Protein AF-A0A0S7EU33-F1 (afdb_monomer)

Sequence (162 aa):
MVLSRGMIITKGSLVHGTLTTGSVSITADMVPFFRLIGYYHGNNGDIIADSVWVDVRDECEIKVTVQHNTQPVVGKPLDLEIDLHGQDATVALLAVDKAFYGLKADNKLTAKQVFSTMASYDLGCTYSGGSDPAKVLVDAGLSLLLKPNQPGGKILGVHHKM

Foldseek 3Di:
DKAFLLFDPDDDDFDDDPDTDDDDDDDPRQPQKIKDKDWDFDPVRDIDIKIAIGGDDLDDNWDWDWDFDDDDDPPDDTDIDIDRPPDDDDDDDDDDDPVVVVVVDPPDDDSVVVRVVSRVSFQAQDRMDAPGRQRNQVNRQWHWAQDPPDRDTDGPGGDDDD

Secondary structure (DSSP, 8-state):
-EEETTEEEE-------SS--------GGG-SEEEEEEEEE-TTS-EEEEEEEEE-----SS--EEE-SS---TTS--PPEEE-TT-----------THHHHTT-TT---HHHHHHHHHTT-----SB--SSHHHHHHHTTEEEEPPTT-SS-EEEEE----

pLDDT: mean 88.13, std 12.3, range [34.31, 97.75]

S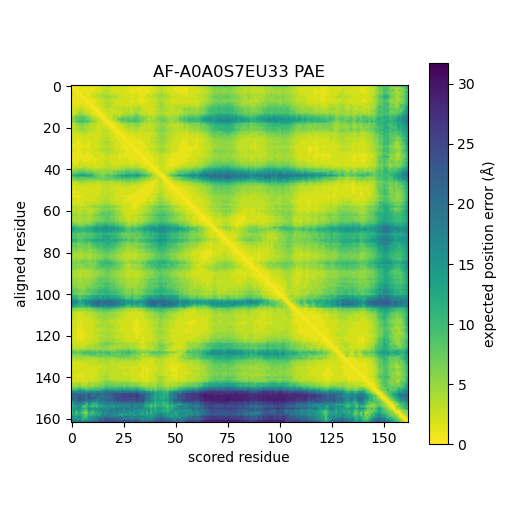tructure (mmCIF, N/CA/C/O backbone):
data_AF-A0A0S7EU33-F1
#
_entry.id   AF-A0A0S7EU33-F1
#
loop_
_atom_site.group_PDB
_atom_site.id
_atom_site.type_symbol
_atom_site.label_atom_id
_atom_site.label_alt_id
_atom_site.label_comp_id
_atom_site.label_asym_id
_atom_site.label_entity_id
_atom_site.label_seq_id
_atom_site.pdbx_PDB_ins_code
_atom_site.Cartn_x
_atom_site.Cartn_y
_atom_site.Cartn_z
_atom_site.occupancy
_atom_site.B_iso_or_equiv
_atom_site.auth_seq_id
_atom_site.auth_comp_id
_atom_site.auth_asym_id
_atom_site.auth_atom_id
_atom_site.pdbx_PDB_model_num
ATOM 1 N N . MET A 1 1 ? 5.403 -2.535 -16.205 1.00 93.56 1 MET A N 1
ATOM 2 C CA . MET A 1 1 ? 5.110 -3.527 -15.144 1.00 93.56 1 MET A CA 1
ATOM 3 C C . MET A 1 1 ? 4.820 -2.775 -13.861 1.00 93.56 1 MET A C 1
ATOM 5 O O . MET A 1 1 ? 5.469 -1.765 -13.636 1.00 93.56 1 MET A O 1
ATOM 9 N N . VAL A 1 2 ? 3.870 -3.243 -13.055 1.00 96.62 2 VAL A N 1
ATOM 10 C CA . VAL A 1 2 ? 3.543 -2.663 -11.748 1.00 96.62 2 VAL A CA 1
ATOM 11 C C . VAL A 1 2 ? 3.912 -3.659 -10.654 1.00 96.62 2 VAL A C 1
ATOM 13 O O . VAL A 1 2 ? 3.486 -4.816 -10.704 1.00 96.62 2 VAL A O 1
ATOM 16 N N . LEU A 1 3 ? 4.706 -3.201 -9.693 1.00 96.44 3 LEU A N 1
ATOM 17 C CA . LEU A 1 3 ? 5.133 -3.946 -8.515 1.00 96.44 3 LEU A CA 1
ATOM 18 C C . LEU A 1 3 ? 4.577 -3.254 -7.264 1.00 96.44 3 LEU A C 1
ATOM 20 O O . LEU A 1 3 ? 4.735 -2.047 -7.121 1.00 96.44 3 LEU A O 1
ATOM 24 N N . SER A 1 4 ? 3.947 -3.994 -6.358 1.00 96.88 4 SER A N 1
ATOM 25 C CA . SER A 1 4 ? 3.514 -3.474 -5.055 1.00 96.88 4 SER A CA 1
ATOM 26 C C . SER A 1 4 ? 3.669 -4.553 -3.991 1.00 96.88 4 SER A C 1
ATOM 28 O O . SER A 1 4 ? 3.451 -5.731 -4.278 1.00 96.88 4 SER A O 1
ATOM 30 N N . ARG A 1 5 ? 4.083 -4.162 -2.777 1.00 95.38 5 ARG A N 1
ATOM 31 C CA . ARG A 1 5 ? 4.278 -5.065 -1.624 1.00 95.38 5 ARG A CA 1
ATOM 32 C C . ARG A 1 5 ? 5.138 -6.295 -1.971 1.00 95.38 5 ARG A C 1
ATOM 34 O O . ARG A 1 5 ? 4.798 -7.419 -1.619 1.00 95.38 5 ARG A O 1
ATOM 41 N N . GLY A 1 6 ? 6.202 -6.087 -2.752 1.00 93.88 6 GLY A N 1
ATOM 42 C CA . GLY A 1 6 ? 7.097 -7.167 -3.183 1.00 93.88 6 GLY A CA 1
ATOM 43 C C . GLY A 1 6 ? 6.471 -8.161 -4.172 1.00 93.88 6 GLY A C 1
ATOM 44 O O . GLY A 1 6 ? 6.976 -9.269 -4.324 1.00 93.88 6 GLY A O 1
ATOM 45 N N . MET A 1 7 ? 5.381 -7.804 -4.859 1.00 94.88 7 MET A N 1
ATOM 46 C CA . MET A 1 7 ? 4.702 -8.671 -5.828 1.00 94.88 7 MET A CA 1
ATOM 47 C C . MET A 1 7 ? 4.434 -7.956 -7.148 1.00 94.88 7 MET A C 1
ATOM 49 O O . MET A 1 7 ? 4.055 -6.785 -7.181 1.00 94.88 7 MET A O 1
ATOM 53 N N . ILE A 1 8 ? 4.609 -8.673 -8.262 1.00 94.94 8 ILE A N 1
ATOM 54 C CA . ILE A 1 8 ? 4.238 -8.172 -9.590 1.00 94.94 8 ILE A CA 1
ATOM 55 C C . ILE A 1 8 ? 2.723 -8.312 -9.727 1.00 94.94 8 ILE A C 1
ATOM 57 O O . ILE A 1 8 ? 2.230 -9.415 -9.957 1.00 94.94 8 ILE A O 1
ATOM 61 N N . ILE A 1 9 ? 2.000 -7.201 -9.604 1.00 95.69 9 ILE A N 1
ATOM 62 C CA . ILE A 1 9 ? 0.531 -7.198 -9.661 1.00 95.69 9 ILE A CA 1
ATOM 63 C C . ILE A 1 9 ? 0.008 -7.058 -11.096 1.00 95.69 9 ILE A C 1
ATOM 65 O O . ILE A 1 9 ? -1.003 -7.660 -11.444 1.00 95.69 9 ILE A O 1
ATOM 69 N N . THR A 1 10 ? 0.735 -6.342 -11.967 1.00 94.44 10 THR A N 1
ATOM 70 C CA . THR A 1 10 ? 0.315 -6.122 -13.363 1.00 94.44 10 THR A CA 1
ATOM 71 C C . THR A 1 10 ? 1.499 -6.135 -14.325 1.00 94.44 10 THR A C 1
ATOM 73 O O . THR A 1 10 ? 2.531 -5.491 -14.106 1.00 94.44 10 THR A O 1
ATOM 76 N N . LYS A 1 11 ? 1.331 -6.810 -15.466 1.00 92.56 11 LYS A N 1
ATOM 77 C CA . LYS A 1 11 ? 2.264 -6.788 -16.602 1.00 92.56 11 LYS A CA 1
ATOM 78 C C . LYS A 1 11 ? 1.547 -6.327 -17.868 1.00 92.56 11 LYS A C 1
ATOM 80 O O . LYS A 1 11 ? 0.370 -6.606 -18.051 1.00 92.56 11 LYS A O 1
ATOM 85 N N . GLY A 1 12 ? 2.274 -5.655 -18.748 1.00 91.00 12 GLY A N 1
ATOM 86 C CA . GLY A 1 12 ? 1.754 -5.158 -20.015 1.00 91.00 12 GLY A CA 1
ATOM 87 C C . GLY A 1 12 ? 2.887 -4.663 -20.902 1.00 91.00 12 GLY A C 1
ATOM 88 O O . GLY A 1 12 ? 4.019 -4.508 -20.437 1.00 91.00 12 GLY A O 1
ATOM 89 N N . SER A 1 13 ? 2.570 -4.428 -22.169 1.00 91.00 13 SER A N 1
ATOM 90 C CA . SER A 1 13 ? 3.487 -3.910 -23.181 1.00 91.00 13 SER A CA 1
ATOM 91 C C . SER A 1 13 ? 2.763 -2.875 -24.026 1.00 91.00 13 SER A C 1
ATOM 93 O O . SER A 1 13 ? 1.578 -3.032 -24.311 1.00 91.00 13 SER A O 1
ATOM 95 N N . LEU A 1 14 ? 3.488 -1.852 -24.456 1.00 90.88 14 LEU A N 1
ATOM 96 C CA . LEU A 1 14 ? 2.999 -0.858 -25.401 1.00 90.88 14 LEU A CA 1
ATOM 97 C C . LEU A 1 14 ? 3.828 -0.948 -26.682 1.00 90.88 14 LEU A C 1
ATOM 99 O O . LEU A 1 14 ? 4.972 -1.407 -26.657 1.00 90.88 14 LEU A O 1
ATOM 103 N N . VAL A 1 15 ? 3.236 -0.537 -27.802 1.00 89.81 15 VAL A N 1
ATOM 104 C CA . VAL A 1 15 ? 3.947 -0.472 -29.082 1.00 89.81 15 VAL A CA 1
ATOM 105 C C . VAL A 1 15 ? 5.019 0.607 -28.983 1.00 89.81 15 VAL A C 1
ATOM 107 O O . VAL A 1 15 ? 4.738 1.717 -28.545 1.00 89.81 15 VAL A O 1
ATOM 110 N N . HIS A 1 16 ? 6.242 0.270 -29.383 1.00 86.94 16 HIS A N 1
ATOM 111 C CA . HIS A 1 16 ? 7.357 1.206 -29.379 1.00 86.94 16 HIS A CA 1
ATOM 112 C C . HIS A 1 16 ? 7.163 2.301 -30.440 1.00 86.94 16 HIS A C 1
ATOM 114 O O . HIS A 1 16 ? 6.813 2.016 -31.585 1.00 86.94 16 HIS A O 1
ATOM 120 N N . GLY A 1 17 ? 7.439 3.546 -30.064 1.00 86.00 17 GLY A N 1
ATOM 121 C CA . GLY A 1 17 ? 7.428 4.714 -30.939 1.00 86.00 17 GLY A CA 1
ATOM 122 C C . GLY A 1 17 ? 8.239 5.856 -30.327 1.00 86.00 17 GLY A C 1
ATOM 123 O O . GLY A 1 17 ? 8.760 5.724 -29.221 1.00 86.00 17 GLY A O 1
ATOM 124 N N . THR A 1 18 ? 8.329 6.989 -31.027 1.00 88.31 18 THR A N 1
ATOM 125 C CA . THR A 1 18 ? 9.050 8.189 -30.548 1.00 88.31 18 THR A CA 1
ATOM 126 C C . THR A 1 18 ? 8.485 8.734 -29.237 1.00 88.31 18 THR A C 1
ATOM 128 O O . THR A 1 18 ? 9.235 9.185 -28.377 1.00 88.31 18 THR A O 1
ATOM 131 N N . LEU A 1 19 ? 7.166 8.653 -29.069 1.00 90.31 19 LEU A N 1
ATOM 132 C CA . LEU A 1 19 ? 6.462 8.875 -27.816 1.00 90.31 19 LEU A CA 1
ATOM 133 C C . LEU A 1 19 ? 5.381 7.807 -27.695 1.00 90.31 19 LEU A C 1
ATOM 135 O O . LEU A 1 19 ? 4.608 7.585 -28.623 1.00 90.31 19 LEU A O 1
ATOM 139 N N . THR A 1 20 ? 5.331 7.149 -26.545 1.00 90.06 20 THR A N 1
ATOM 140 C CA . THR A 1 20 ? 4.313 6.147 -26.235 1.00 90.06 20 THR A CA 1
ATOM 141 C C . THR A 1 20 ? 3.631 6.549 -24.940 1.00 90.06 20 THR A C 1
ATOM 143 O O . THR A 1 20 ? 4.300 6.778 -23.936 1.00 90.06 20 THR A O 1
ATOM 146 N N . THR A 1 21 ? 2.306 6.648 -24.962 1.00 91.31 21 THR A N 1
ATOM 147 C CA . THR A 1 21 ? 1.499 6.981 -23.787 1.00 91.31 21 THR A CA 1
ATOM 148 C C . THR A 1 21 ? 0.734 5.754 -23.308 1.00 91.31 21 THR A C 1
ATOM 150 O O . THR A 1 21 ? 0.323 4.900 -24.092 1.00 91.31 21 THR A O 1
ATOM 153 N N . GLY A 1 22 ? 0.557 5.656 -21.996 1.00 89.50 22 GLY A N 1
ATOM 154 C CA . GLY A 1 22 ? -0.213 4.601 -21.353 1.00 89.50 22 GLY A CA 1
ATOM 155 C C . GLY A 1 22 ? -0.894 5.141 -20.105 1.00 89.50 22 GLY A C 1
ATOM 156 O O . GLY A 1 22 ? -0.460 6.145 -19.541 1.00 89.50 22 GLY A O 1
ATOM 157 N N . SER A 1 23 ? -1.961 4.476 -19.680 1.00 92.25 23 SER A N 1
ATOM 158 C CA . SER A 1 23 ? -2.657 4.772 -18.433 1.00 92.25 23 SER A CA 1
ATOM 159 C C . SER A 1 23 ? -2.496 3.613 -17.454 1.00 92.25 23 SER A C 1
ATOM 161 O O . SER A 1 23 ? -2.481 2.443 -17.837 1.00 92.25 23 SER A O 1
ATOM 163 N N . VAL A 1 24 ? -2.365 3.952 -16.174 1.00 93.12 24 VAL A N 1
ATOM 164 C CA . VAL A 1 24 ? -2.392 2.995 -15.067 1.00 93.12 24 VAL A CA 1
ATOM 165 C C . VAL A 1 24 ? -3.535 3.412 -14.156 1.00 93.12 24 VAL A C 1
ATOM 167 O O . VAL A 1 24 ? -3.508 4.497 -13.581 1.00 93.12 24 VAL A O 1
ATOM 170 N N . SER A 1 25 ? -4.560 2.570 -14.059 1.00 95.50 25 SER A N 1
ATOM 171 C CA . SER A 1 25 ? -5.655 2.770 -13.112 1.00 95.50 25 SER A CA 1
ATOM 172 C C . SER A 1 25 ? -5.191 2.366 -11.718 1.00 95.50 25 SER A C 1
ATOM 174 O O . SER A 1 25 ? -4.761 1.231 -11.519 1.00 95.50 25 SER A O 1
ATOM 176 N N . ILE A 1 26 ? -5.272 3.296 -10.767 1.00 95.75 26 ILE A N 1
ATOM 177 C CA . ILE A 1 26 ? -4.905 3.049 -9.371 1.00 95.75 26 ILE A CA 1
ATOM 178 C C . ILE A 1 26 ? -5.960 2.155 -8.715 1.00 95.75 26 ILE A C 1
ATOM 180 O O . ILE A 1 26 ? -7.156 2.417 -8.840 1.00 95.75 26 ILE A O 1
ATOM 184 N N . THR A 1 27 ? -5.511 1.111 -8.019 1.00 96.06 27 THR A N 1
ATOM 185 C CA . THR A 1 27 ? -6.359 0.154 -7.290 1.00 96.06 27 THR A CA 1
ATOM 186 C C . THR A 1 27 ? -5.903 0.024 -5.835 1.00 96.06 27 THR A C 1
ATOM 188 O O . THR A 1 27 ? -4.797 0.441 -5.490 1.00 96.06 27 THR A O 1
ATOM 191 N N . ALA A 1 28 ? -6.730 -0.582 -4.976 1.00 95.88 28 ALA A N 1
ATOM 192 C CA . ALA A 1 28 ? -6.387 -0.815 -3.568 1.00 95.88 28 ALA A CA 1
ATOM 193 C C . ALA A 1 28 ? -5.123 -1.681 -3.387 1.00 95.88 28 ALA A C 1
ATOM 195 O O . ALA A 1 28 ? -4.374 -1.503 -2.429 1.00 95.88 28 ALA A O 1
ATOM 196 N N . ASP A 1 29 ? -4.817 -2.552 -4.353 1.00 96.25 29 ASP A N 1
ATOM 197 C CA . ASP A 1 29 ? -3.597 -3.367 -4.348 1.00 96.25 29 ASP A CA 1
ATOM 198 C C . ASP A 1 29 ? -2.297 -2.574 -4.482 1.00 96.25 29 ASP A C 1
ATOM 200 O O . ASP A 1 29 ? -1.218 -3.135 -4.281 1.00 96.25 29 ASP A O 1
ATOM 204 N N . MET A 1 30 ? -2.397 -1.292 -4.835 1.00 97.75 30 MET A N 1
ATOM 205 C CA . MET A 1 30 ? -1.271 -0.373 -4.966 1.00 97.75 30 MET A CA 1
ATOM 206 C C . MET A 1 30 ? -1.001 0.434 -3.689 1.00 97.75 30 MET A C 1
ATOM 208 O O . MET A 1 30 ? -0.069 1.231 -3.679 1.00 97.75 30 MET A O 1
ATOM 212 N N . VAL A 1 31 ? -1.793 0.249 -2.629 1.00 97.50 31 VAL A N 1
ATOM 213 C CA . VAL A 1 31 ? -1.603 0.899 -1.322 1.00 97.50 31 VAL A CA 1
ATOM 214 C C . VAL A 1 31 ? -0.541 0.134 -0.509 1.00 97.50 31 VAL A C 1
ATOM 216 O O . VAL A 1 31 ? -0.577 -1.103 -0.475 1.00 97.50 31 VAL A O 1
ATOM 219 N N . PRO A 1 32 ? 0.392 0.812 0.190 1.00 97.06 32 PRO A N 1
ATOM 220 C CA . PRO A 1 32 ? 0.520 2.272 0.325 1.00 97.06 32 PRO A CA 1
ATOM 221 C C . PRO A 1 32 ? 1.276 2.936 -0.833 1.00 97.06 32 PRO A C 1
ATOM 223 O O . PRO A 1 32 ? 1.196 4.138 -1.026 1.00 97.06 32 PRO A O 1
ATOM 226 N N . PHE A 1 33 ? 1.997 2.162 -1.639 1.00 97.44 33 PHE A N 1
ATOM 227 C CA . PHE A 1 33 ? 2.662 2.651 -2.841 1.00 97.44 33 PHE A CA 1
ATOM 228 C C . PHE A 1 33 ? 2.914 1.508 -3.827 1.00 97.44 33 PHE A C 1
ATOM 230 O O . PHE A 1 33 ? 2.831 0.313 -3.501 1.00 97.44 33 PHE A O 1
ATOM 237 N N . PHE A 1 34 ? 3.304 1.875 -5.043 1.00 97.75 34 PHE A N 1
ATOM 238 C CA . PHE A 1 34 ? 3.741 0.924 -6.058 1.00 97.75 34 PHE A CA 1
ATOM 239 C C . PHE A 1 34 ? 4.933 1.454 -6.853 1.00 97.75 34 PHE A C 1
ATOM 241 O O . PHE A 1 34 ? 5.232 2.646 -6.877 1.00 97.75 34 PHE A O 1
ATOM 248 N N . ARG A 1 35 ? 5.612 0.543 -7.544 1.00 97.44 35 ARG A N 1
ATOM 249 C CA . ARG A 1 35 ? 6.682 0.836 -8.494 1.00 97.44 35 ARG A CA 1
ATOM 250 C C . ARG A 1 35 ? 6.188 0.550 -9.900 1.00 97.44 35 ARG A C 1
ATOM 252 O O . ARG A 1 35 ? 5.765 -0.570 -10.201 1.00 97.44 35 ARG A O 1
ATOM 259 N N . LEU A 1 36 ? 6.261 1.548 -10.769 1.00 96.44 36 LEU A N 1
ATOM 260 C CA . LEU A 1 36 ? 6.066 1.380 -12.202 1.00 96.44 36 LEU A CA 1
ATOM 261 C C . LEU A 1 36 ? 7.434 1.215 -12.855 1.00 96.44 36 LEU A C 1
ATOM 263 O O . LEU A 1 36 ? 8.291 2.085 -12.759 1.00 96.44 36 LEU A O 1
ATOM 267 N N . ILE A 1 37 ? 7.624 0.086 -13.524 1.00 94.94 37 ILE A N 1
ATOM 268 C CA . ILE A 1 37 ? 8.889 -0.286 -14.151 1.00 94.94 37 ILE A CA 1
ATOM 269 C C . ILE A 1 37 ? 8.653 -0.404 -15.651 1.00 94.94 37 ILE A C 1
ATOM 271 O O . ILE A 1 37 ? 7.821 -1.208 -16.103 1.00 94.94 37 ILE A O 1
ATOM 275 N N . GLY A 1 38 ? 9.369 0.412 -16.415 1.00 93.12 38 GLY A N 1
ATOM 276 C CA . GLY A 1 38 ? 9.407 0.375 -17.870 1.00 93.12 38 GLY A CA 1
ATOM 277 C C . GLY A 1 38 ? 10.717 -0.245 -18.332 1.00 93.12 38 GLY A C 1
ATOM 278 O O . GLY A 1 38 ? 11.772 0.049 -17.780 1.00 93.12 38 GLY A O 1
ATOM 279 N N . TYR A 1 39 ? 10.664 -1.112 -19.337 1.00 90.88 39 TYR A N 1
ATOM 280 C CA . TYR A 1 39 ? 11.872 -1.625 -19.970 1.00 90.88 39 TYR A CA 1
ATOM 281 C C . TYR A 1 39 ? 11.641 -1.889 -21.455 1.00 90.88 39 TYR A C 1
ATOM 283 O O . TYR A 1 39 ? 10.525 -2.192 -21.886 1.00 90.88 39 TYR A O 1
ATOM 291 N N . TYR A 1 40 ? 12.713 -1.772 -22.226 1.00 88.19 40 TYR A N 1
ATOM 292 C CA . TYR A 1 40 ? 12.765 -2.029 -23.655 1.00 88.19 40 TYR A CA 1
ATOM 293 C C . TYR A 1 40 ? 13.936 -2.961 -23.959 1.00 88.19 40 TYR A C 1
ATOM 295 O O . TYR A 1 40 ? 15.000 -2.852 -23.351 1.00 88.19 40 TYR A O 1
ATOM 303 N N . HIS A 1 41 ? 13.724 -3.874 -24.902 1.00 82.94 41 HIS A N 1
ATOM 304 C CA . HIS A 1 41 ? 14.747 -4.783 -25.396 1.00 82.94 41 HIS A CA 1
ATOM 305 C C . HIS A 1 41 ? 15.013 -4.467 -26.868 1.00 82.94 41 HIS A C 1
ATOM 307 O O . HIS A 1 41 ? 14.148 -4.683 -27.719 1.00 82.94 41 HIS A O 1
ATOM 313 N N . GLY A 1 42 ? 16.204 -3.951 -27.160 1.00 78.69 42 GLY A N 1
ATOM 314 C CA . GLY A 1 42 ? 16.649 -3.652 -28.513 1.00 78.69 42 GLY A CA 1
ATOM 315 C C . GLY A 1 42 ? 17.013 -4.909 -29.300 1.00 78.69 42 GLY A C 1
ATOM 316 O O . GLY A 1 42 ? 17.321 -5.963 -28.744 1.00 78.69 42 GLY A O 1
ATOM 317 N N . ASN A 1 43 ? 17.029 -4.790 -30.627 1.00 77.69 43 ASN A N 1
ATOM 318 C CA . ASN A 1 43 ? 17.369 -5.903 -31.522 1.00 77.69 43 ASN A CA 1
ATOM 319 C C . ASN A 1 43 ? 18.817 -6.397 -31.350 1.00 77.69 43 ASN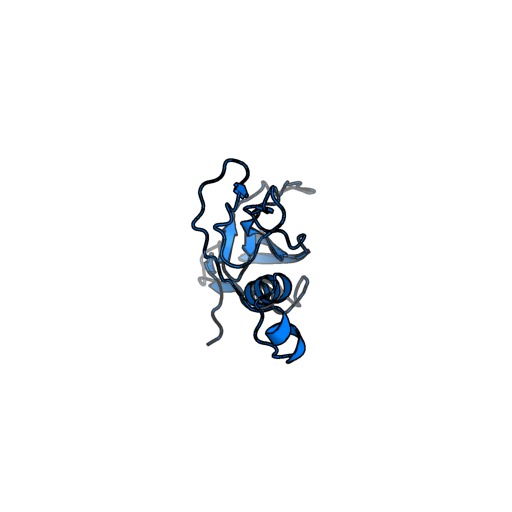 A C 1
ATOM 321 O O . ASN A 1 43 ? 19.114 -7.543 -31.672 1.00 77.69 43 ASN A O 1
ATOM 325 N N . ASN A 1 44 ? 19.693 -5.554 -30.802 1.00 76.75 44 ASN A N 1
ATOM 326 C CA . ASN A 1 44 ? 21.109 -5.851 -30.590 1.00 76.75 44 ASN A CA 1
ATOM 327 C C . ASN A 1 44 ? 21.383 -6.542 -29.240 1.00 76.75 44 ASN A C 1
ATOM 329 O O . ASN A 1 44 ? 22.536 -6.788 -28.905 1.00 76.75 44 ASN A O 1
ATOM 333 N N . GLY A 1 45 ? 20.338 -6.846 -28.458 1.00 73.62 45 GLY A N 1
ATOM 334 C CA . GLY A 1 45 ? 20.464 -7.395 -27.103 1.00 73.62 45 GLY A CA 1
ATOM 335 C C . GLY A 1 45 ? 20.587 -6.335 -26.004 1.00 73.62 45 GLY A C 1
ATOM 336 O O . GLY A 1 45 ? 20.634 -6.689 -24.827 1.00 73.62 45 GLY A O 1
ATOM 337 N N . ASP A 1 46 ? 20.592 -5.051 -26.370 1.00 80.50 46 ASP A N 1
ATOM 338 C CA . ASP A 1 46 ? 20.589 -3.944 -25.418 1.00 80.50 46 ASP A CA 1
ATOM 339 C C . ASP A 1 46 ? 19.280 -3.913 -24.630 1.00 80.50 46 ASP A C 1
ATOM 341 O O . ASP A 1 46 ? 18.185 -4.055 -25.183 1.00 80.50 46 ASP A O 1
ATOM 345 N N . ILE A 1 47 ? 19.388 -3.677 -23.328 1.00 84.94 47 ILE A N 1
ATOM 346 C CA . ILE A 1 47 ? 18.243 -3.469 -22.448 1.00 84.94 47 ILE A CA 1
ATOM 347 C C . ILE A 1 47 ? 18.299 -2.030 -21.972 1.00 84.94 47 ILE A C 1
ATOM 349 O O . ILE A 1 47 ? 19.351 -1.551 -21.570 1.00 84.94 47 ILE A O 1
ATOM 353 N N . ILE A 1 48 ? 17.164 -1.346 -21.998 1.00 89.75 48 ILE A N 1
ATOM 354 C CA . ILE A 1 48 ? 16.989 -0.050 -21.345 1.00 89.75 48 ILE A CA 1
ATOM 355 C C . ILE A 1 48 ? 15.873 -0.237 -20.334 1.00 89.75 48 ILE A C 1
ATOM 357 O O . ILE A 1 48 ? 14.859 -0.860 -20.646 1.00 89.75 48 ILE A O 1
ATOM 361 N N . ALA A 1 49 ? 16.058 0.272 -19.125 1.00 92.69 49 ALA A N 1
ATOM 362 C CA . ALA A 1 49 ? 15.052 0.212 -18.085 1.00 92.69 49 ALA A CA 1
ATOM 363 C C . ALA A 1 49 ? 15.024 1.528 -17.320 1.00 92.69 49 ALA A C 1
ATOM 365 O O . ALA A 1 49 ? 16.053 2.181 -17.168 1.00 92.69 49 ALA A O 1
ATOM 366 N N . ASP A 1 50 ? 13.845 1.876 -16.826 1.00 95.12 50 ASP A N 1
ATOM 367 C CA . ASP A 1 50 ? 13.667 2.918 -15.829 1.00 95.12 50 ASP A CA 1
ATOM 368 C C . ASP A 1 50 ? 12.542 2.514 -14.869 1.00 95.12 50 ASP A C 1
ATOM 370 O O . ASP A 1 50 ? 11.696 1.662 -15.179 1.00 95.12 50 ASP A O 1
ATOM 374 N N . SER A 1 51 ? 12.543 3.100 -13.681 1.00 95.75 51 SER A N 1
ATOM 375 C CA . SER A 1 51 ? 11.516 2.862 -12.678 1.00 95.75 51 SER A CA 1
ATOM 376 C C . SER A 1 51 ? 11.105 4.154 -11.998 1.00 95.75 51 SER A C 1
ATOM 378 O O . SER A 1 51 ? 11.911 5.069 -11.840 1.00 95.75 51 SER A O 1
ATOM 380 N N . VAL A 1 52 ? 9.850 4.213 -11.570 1.00 96.50 52 VAL A N 1
ATOM 381 C CA . VAL A 1 52 ? 9.336 5.279 -10.712 1.00 96.50 52 VAL A CA 1
ATOM 382 C C . VAL A 1 52 ? 8.551 4.669 -9.562 1.00 96.50 52 VAL A C 1
ATOM 384 O O . VAL A 1 52 ? 7.779 3.725 -9.743 1.00 96.50 52 VAL A O 1
ATOM 387 N N . TRP A 1 53 ? 8.769 5.206 -8.372 1.00 97.44 53 TRP A N 1
ATOM 388 C CA . TRP A 1 53 ? 8.001 4.926 -7.171 1.00 97.44 53 TRP A CA 1
ATOM 389 C C . TRP A 1 53 ? 6.866 5.943 -7.053 1.00 97.44 53 TRP A C 1
ATOM 391 O O . TRP A 1 53 ? 7.079 7.141 -7.250 1.00 97.44 53 TRP A O 1
ATOM 401 N N . VAL A 1 54 ? 5.660 5.465 -6.766 1.00 97.50 54 VAL A N 1
ATOM 402 C CA . VAL A 1 54 ? 4.448 6.283 -6.726 1.00 97.50 54 VAL A CA 1
ATOM 403 C C . VAL A 1 54 ? 3.743 6.057 -5.399 1.00 97.50 54 VAL A C 1
ATOM 405 O O . VAL A 1 54 ? 3.259 4.956 -5.134 1.00 97.50 54 VAL A O 1
ATOM 408 N N . ASP A 1 55 ? 3.680 7.119 -4.597 1.00 97.31 55 ASP A N 1
ATOM 409 C CA . ASP A 1 55 ? 2.920 7.158 -3.350 1.00 97.31 55 ASP A CA 1
ATOM 410 C C . ASP A 1 55 ? 1.419 7.103 -3.640 1.00 97.31 55 ASP A C 1
ATOM 412 O O . ASP A 1 55 ? 0.912 7.815 -4.518 1.00 97.31 55 ASP A O 1
ATOM 416 N N . VAL A 1 56 ? 0.701 6.263 -2.905 1.00 97.75 56 VAL A N 1
ATOM 417 C CA . VAL A 1 56 ? -0.752 6.138 -2.990 1.00 97.75 56 VAL A CA 1
ATOM 418 C C . VAL A 1 56 ? -1.323 6.489 -1.628 1.00 97.75 56 VAL A C 1
ATOM 420 O O . VAL A 1 56 ? -0.736 6.225 -0.588 1.00 97.75 56 VAL A O 1
ATOM 423 N N . ARG A 1 57 ? -2.497 7.115 -1.611 1.00 97.12 57 ARG A N 1
ATOM 424 C CA . ARG A 1 57 ? -3.146 7.442 -0.346 1.00 97.12 57 ARG A CA 1
ATOM 425 C C . ARG A 1 57 ? -3.401 6.168 0.467 1.00 97.12 57 ARG A C 1
ATOM 427 O O . ARG A 1 57 ? -4.077 5.261 -0.010 1.00 97.12 57 ARG A O 1
ATOM 434 N N . ASP A 1 58 ? -2.939 6.186 1.712 1.00 96.44 58 ASP A N 1
ATOM 435 C CA . ASP A 1 58 ? -3.245 5.201 2.750 1.00 96.44 58 ASP A CA 1
ATOM 436 C C . ASP A 1 58 ? -4.753 5.157 3.044 1.00 96.44 58 ASP A C 1
ATOM 438 O O . ASP A 1 58 ? -5.280 5.919 3.861 1.00 96.44 58 ASP A O 1
ATOM 442 N N . GLU A 1 59 ? -5.467 4.266 2.362 1.00 93.81 59 GLU A N 1
ATOM 443 C CA . GLU A 1 59 ? -6.901 4.057 2.545 1.00 93.81 59 GLU A CA 1
ATOM 444 C C . GLU A 1 59 ? -7.220 2.557 2.491 1.00 93.81 59 GLU A C 1
ATOM 446 O O . GLU A 1 59 ? -6.647 1.808 1.698 1.00 93.81 59 GLU A O 1
ATOM 451 N N . CYS A 1 60 ? -8.112 2.099 3.372 1.00 92.44 60 CYS A N 1
ATOM 452 C CA . CYS A 1 60 ? -8.574 0.714 3.353 1.00 92.44 60 CYS A CA 1
ATOM 453 C C . CYS A 1 60 ? -9.452 0.474 2.121 1.00 92.44 60 CYS A C 1
ATOM 455 O O . CYS A 1 60 ? -10.295 1.308 1.791 1.00 92.44 60 CYS A O 1
ATOM 457 N N . GLU A 1 61 ? -9.309 -0.699 1.504 1.00 93.19 61 GLU A N 1
ATOM 458 C CA . GLU A 1 61 ? -10.182 -1.147 0.411 1.00 93.19 61 GLU A CA 1
ATOM 459 C C . GLU A 1 61 ? -11.654 -1.183 0.844 1.00 93.19 61 GLU A C 1
ATOM 461 O O . GLU A 1 61 ? -12.540 -0.671 0.160 1.00 93.19 61 GLU A O 1
ATOM 466 N N . ILE A 1 62 ? -11.893 -1.733 2.035 1.00 92.81 62 ILE A N 1
ATOM 467 C CA . ILE A 1 62 ? -13.215 -1.836 2.641 1.00 92.81 62 ILE A CA 1
ATOM 468 C C . ILE A 1 62 ? -13.318 -0.815 3.769 1.00 92.81 62 ILE A C 1
ATOM 470 O O . ILE A 1 62 ? -12.501 -0.798 4.696 1.00 92.81 62 ILE A O 1
ATOM 474 N N . LYS A 1 63 ? -14.348 0.031 3.707 1.00 91.69 63 LYS A N 1
ATOM 475 C CA . LYS A 1 63 ? -14.692 0.946 4.799 1.00 91.69 63 LYS A CA 1
ATOM 476 C C . LYS A 1 63 ? -15.577 0.207 5.791 1.00 91.69 63 LYS A C 1
ATOM 478 O O . LYS A 1 63 ? -16.559 -0.412 5.403 1.00 91.69 63 LYS A O 1
ATOM 483 N N . VAL A 1 64 ? -15.226 0.300 7.069 1.00 93.75 64 VAL A N 1
ATOM 484 C CA . VAL A 1 64 ? -16.001 -0.285 8.164 1.00 93.75 64 VAL A CA 1
ATOM 485 C C . VAL A 1 64 ? -16.388 0.829 9.114 1.00 93.75 64 VAL A C 1
ATOM 487 O O . VAL A 1 64 ? -15.534 1.589 9.576 1.00 93.75 64 VAL A O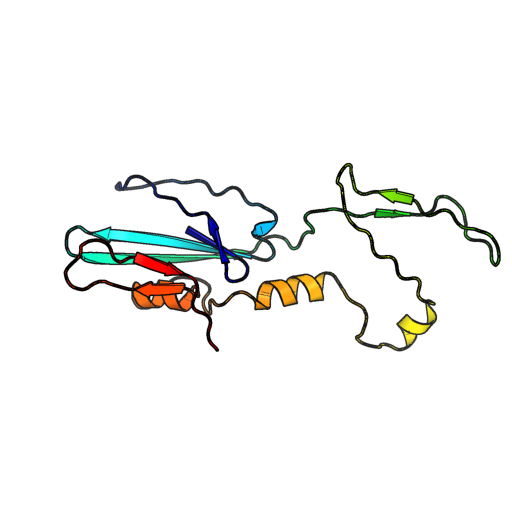 1
ATOM 490 N N . THR A 1 65 ? -17.678 0.930 9.403 1.00 94.62 65 THR A N 1
ATOM 491 C CA . THR A 1 65 ? -18.212 1.882 10.376 1.00 94.62 65 THR A CA 1
ATOM 492 C C . THR A 1 65 ? -18.867 1.111 11.510 1.00 94.62 65 THR A C 1
ATOM 494 O O . THR A 1 65 ? -19.640 0.195 11.263 1.00 94.62 65 THR A O 1
ATOM 497 N N . VAL A 1 66 ? -18.533 1.465 12.753 1.00 94.44 66 VAL A N 1
ATOM 498 C CA . VAL A 1 66 ? -19.123 0.868 13.957 1.00 94.44 66 VAL A CA 1
ATOM 499 C C . VAL A 1 66 ? -19.801 1.974 14.745 1.00 94.44 66 VAL A C 1
ATOM 501 O O . VAL A 1 66 ? -19.146 2.945 15.136 1.00 94.44 66 VAL A O 1
ATOM 504 N N . GLN A 1 67 ? -21.106 1.848 14.947 1.00 95.00 67 GLN A N 1
ATOM 505 C CA . GLN A 1 67 ? -21.932 2.859 15.597 1.00 95.00 67 GLN A CA 1
ATOM 506 C C . GLN A 1 67 ? -22.919 2.231 16.579 1.00 95.00 67 GLN A C 1
ATOM 508 O O . GLN A 1 67 ? -23.137 1.024 16.613 1.00 95.00 67 GLN A O 1
ATOM 513 N N . HIS A 1 68 ? -23.502 3.091 17.404 1.00 93.44 68 HIS A N 1
ATOM 514 C CA . HIS A 1 68 ? -24.627 2.783 18.273 1.00 93.44 68 HIS A CA 1
ATOM 515 C C . HIS A 1 68 ? -25.592 3.971 18.234 1.00 93.44 68 HIS A C 1
ATOM 517 O O . HIS A 1 68 ? -25.154 5.125 18.175 1.00 93.44 68 HIS A O 1
ATOM 523 N N . ASN A 1 69 ? -26.893 3.703 18.291 1.00 89.38 69 ASN A N 1
ATOM 524 C CA . ASN A 1 69 ? -27.919 4.742 18.138 1.00 89.38 69 ASN A CA 1
ATOM 525 C C . ASN A 1 69 ? -28.529 5.187 19.477 1.00 89.38 69 ASN A C 1
ATOM 527 O O . ASN A 1 69 ? -29.351 6.098 19.525 1.00 89.38 69 ASN A O 1
ATOM 531 N N . THR A 1 70 ? -28.118 4.563 20.582 1.00 91.12 70 THR A N 1
ATOM 532 C CA . THR A 1 70 ? -28.645 4.825 21.925 1.00 91.12 70 THR A CA 1
ATOM 533 C C . THR A 1 70 ? -27.528 5.112 22.912 1.00 91.12 70 THR A C 1
ATOM 535 O O . THR A 1 70 ? -26.458 4.507 22.840 1.00 91.12 70 THR A O 1
ATOM 538 N N . GLN A 1 71 ? -27.804 5.976 23.890 1.00 92.38 71 GLN A N 1
ATOM 539 C CA . GLN A 1 71 ? -26.880 6.232 24.989 1.00 92.38 71 GLN A CA 1
ATOM 540 C C . GLN A 1 71 ? -26.623 4.930 25.776 1.00 92.38 71 GLN A C 1
ATOM 542 O O . GLN A 1 71 ? -27.586 4.318 26.247 1.00 92.38 71 GLN A O 1
ATOM 547 N N . PRO A 1 72 ? -25.360 4.507 25.962 1.00 92.75 72 PRO A N 1
ATOM 548 C CA . PRO A 1 72 ? -25.054 3.298 26.720 1.00 92.75 72 PRO A CA 1
ATOM 549 C C . PRO A 1 72 ? -25.516 3.401 28.178 1.00 92.75 72 PRO A C 1
ATOM 551 O O . PRO A 1 72 ? -25.232 4.391 28.856 1.00 92.75 72 PRO A O 1
ATOM 554 N N . VAL A 1 73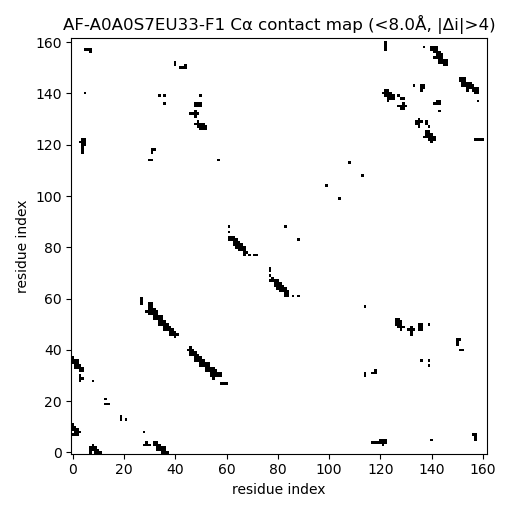 ? -26.180 2.355 28.677 1.00 95.12 73 VAL A N 1
ATOM 555 C CA . VAL A 1 73 ? -26.595 2.232 30.083 1.00 95.12 73 VAL A CA 1
ATOM 556 C C . VAL A 1 73 ? -25.893 1.033 30.712 1.00 95.12 73 VAL A C 1
ATOM 558 O O . VAL A 1 73 ? -25.900 -0.068 30.165 1.00 95.12 73 VAL A O 1
ATOM 561 N N . VAL A 1 74 ? -25.287 1.241 31.881 1.00 94.00 74 VAL A N 1
ATOM 562 C CA . VAL A 1 74 ? -24.538 0.197 32.594 1.00 94.00 74 VAL A CA 1
ATOM 563 C C . VAL A 1 74 ? -25.441 -1.002 32.894 1.00 94.00 74 VAL A C 1
ATOM 565 O O . VAL A 1 74 ? -26.550 -0.850 33.404 1.00 94.00 74 VAL A O 1
ATOM 568 N N . GLY A 1 75 ? -24.955 -2.203 32.575 1.00 93.69 75 GLY A N 1
ATOM 569 C CA . GLY A 1 75 ? -25.686 -3.453 32.799 1.00 93.69 75 GLY A CA 1
ATOM 570 C C . GLY A 1 75 ? -26.867 -3.678 31.850 1.00 93.69 75 GLY A C 1
ATOM 571 O O . GLY A 1 75 ? -27.658 -4.593 32.086 1.00 93.69 75 GLY A O 1
ATOM 572 N N . LYS A 1 76 ? -27.014 -2.867 30.794 1.00 95.00 76 LYS A N 1
ATOM 573 C CA . LYS A 1 76 ? -28.012 -3.073 29.740 1.00 95.00 76 LYS A CA 1
ATOM 574 C C . LYS A 1 76 ? -27.349 -3.519 28.433 1.00 95.00 76 LYS A C 1
ATOM 576 O O . LYS A 1 76 ? -26.219 -3.110 28.169 1.00 95.00 76 LYS A O 1
ATOM 581 N N . PRO A 1 77 ? -28.039 -4.344 27.622 1.00 93.44 77 PRO A N 1
ATOM 582 C CA . PRO A 1 77 ? -27.599 -4.636 26.264 1.00 93.44 77 PRO A CA 1
ATOM 583 C C . PRO A 1 77 ? -27.441 -3.349 25.450 1.00 93.44 77 PRO A C 1
ATOM 585 O O . PRO A 1 77 ? -28.192 -2.392 25.643 1.00 93.44 77 PRO A O 1
ATOM 588 N N . LEU A 1 78 ? -26.466 -3.353 24.547 1.00 93.62 78 LEU A N 1
ATOM 589 C CA . LEU A 1 78 ? -26.228 -2.296 23.577 1.00 93.62 78 LEU A CA 1
ATOM 590 C C . LEU A 1 78 ? -26.155 -2.941 22.200 1.00 93.62 78 LEU A C 1
ATOM 592 O O . LEU A 1 78 ? -25.337 -3.838 21.989 1.00 93.62 78 LEU A O 1
ATOM 596 N N . ASP A 1 79 ? -26.968 -2.447 21.278 1.00 94.00 79 ASP A N 1
ATOM 597 C CA . ASP A 1 79 ? -26.916 -2.874 19.889 1.00 94.00 79 ASP A CA 1
ATOM 598 C C . ASP A 1 79 ? -25.849 -2.064 19.147 1.00 94.00 79 ASP A C 1
ATOM 600 O O . ASP A 1 79 ? -25.819 -0.830 19.211 1.00 94.00 79 ASP A O 1
ATOM 604 N N . LEU A 1 80 ? -24.953 -2.780 18.467 1.00 94.81 80 LEU A N 1
ATOM 605 C CA . LEU A 1 80 ? -23.942 -2.199 17.593 1.00 94.81 80 LEU A CA 1
ATOM 606 C C . LEU A 1 80 ? -24.379 -2.354 16.143 1.00 94.81 80 LEU A C 1
ATOM 608 O O . LEU A 1 80 ? -24.703 -3.452 15.691 1.00 94.81 80 LEU A O 1
ATOM 612 N N . GLU A 1 81 ? -24.326 -1.252 15.414 1.00 95.00 81 GLU A N 1
ATOM 613 C CA . GLU A 1 81 ? -24.509 -1.215 13.974 1.00 95.00 81 GLU A CA 1
ATOM 614 C C . GLU A 1 81 ? -23.135 -1.259 13.304 1.00 95.00 81 GLU A C 1
ATOM 616 O O . GLU A 1 81 ? -22.259 -0.440 13.600 1.00 95.00 81 GLU A O 1
ATOM 621 N N . ILE A 1 82 ? -22.937 -2.249 12.433 1.00 95.50 82 ILE A N 1
ATOM 622 C CA . ILE A 1 82 ? -21.702 -2.446 11.674 1.00 95.50 82 ILE A CA 1
ATOM 623 C C . ILE A 1 82 ? -22.046 -2.307 10.199 1.00 95.50 82 ILE A C 1
ATOM 625 O O . ILE A 1 82 ? -22.715 -3.168 9.631 1.00 95.50 82 ILE A O 1
ATOM 629 N N . ASP A 1 83 ? -21.572 -1.227 9.591 1.00 95.06 83 ASP A N 1
ATOM 630 C CA . ASP A 1 83 ? -21.793 -0.937 8.180 1.00 95.06 83 ASP A CA 1
ATOM 631 C C . ASP A 1 83 ? -20.521 -1.228 7.374 1.00 95.06 83 ASP A C 1
ATOM 633 O O . ASP A 1 83 ? -19.456 -0.642 7.615 1.00 95.06 83 ASP A O 1
ATOM 637 N N . LEU A 1 84 ? -20.656 -2.161 6.428 1.00 95.50 84 LEU A N 1
ATOM 638 C CA . LEU A 1 84 ? -19.625 -2.589 5.478 1.00 95.50 84 LEU A CA 1
ATOM 639 C C . LEU A 1 84 ? -19.804 -1.956 4.090 1.00 95.50 84 LEU A C 1
ATOM 641 O O . LEU A 1 84 ? -19.134 -2.353 3.137 1.00 95.50 84 LEU A O 1
ATOM 645 N N . HIS A 1 85 ? -20.710 -0.983 3.954 1.00 94.25 85 HIS A N 1
ATOM 646 C CA . HIS A 1 85 ? -20.952 -0.227 2.722 1.00 94.25 85 HIS A CA 1
ATOM 647 C C . HIS A 1 85 ? -21.282 -1.129 1.522 1.00 94.25 85 HIS A C 1
ATOM 649 O O . HIS A 1 85 ? -20.826 -0.895 0.405 1.00 94.25 85 HIS A O 1
ATOM 655 N N . GLY A 1 86 ? -22.064 -2.186 1.764 1.00 93.69 86 GLY A N 1
ATOM 656 C CA . GLY A 1 86 ? -22.478 -3.151 0.740 1.00 93.69 86 GLY A CA 1
ATOM 657 C C . GLY A 1 86 ? -21.404 -4.164 0.329 1.00 93.69 86 GLY A C 1
ATOM 658 O O . GLY A 1 86 ? -21.579 -4.829 -0.689 1.00 93.69 86 GLY A O 1
ATOM 659 N N . GLN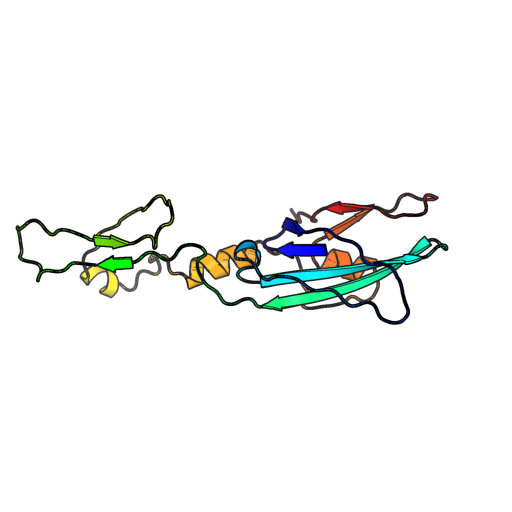 A 1 87 ? -20.308 -4.276 1.085 1.00 94.31 87 GLN A N 1
ATOM 660 C CA . GLN A 1 87 ? -19.249 -5.264 0.863 1.00 94.31 87 GLN A CA 1
ATOM 661 C C . GLN A 1 87 ? -19.329 -6.412 1.877 1.00 94.31 87 GLN A C 1
ATOM 663 O O . GLN A 1 87 ? -19.784 -6.226 3.005 1.00 94.31 87 GLN A O 1
ATOM 668 N N . ASP A 1 88 ? -18.826 -7.584 1.493 1.00 93.44 88 ASP A N 1
ATOM 669 C CA . ASP A 1 88 ? -18.725 -8.745 2.376 1.00 93.44 88 ASP A CA 1
ATOM 670 C C . ASP A 1 88 ? -17.344 -8.786 3.041 1.00 93.44 88 ASP A C 1
ATOM 672 O O . ASP A 1 88 ? -16.314 -8.838 2.365 1.00 93.44 88 ASP A O 1
ATOM 676 N N . ALA A 1 89 ? -17.305 -8.776 4.375 1.00 94.31 89 ALA A N 1
ATOM 677 C CA . ALA A 1 89 ? -16.059 -8.826 5.136 1.00 94.31 89 ALA A CA 1
ATOM 678 C C . ALA A 1 89 ? -16.223 -9.555 6.475 1.00 94.31 89 ALA A C 1
ATOM 680 O O . ALA A 1 89 ? -17.272 -9.505 7.118 1.00 94.31 89 ALA A O 1
ATOM 681 N N . THR A 1 90 ? -15.141 -10.180 6.938 1.00 94.50 90 THR A N 1
ATOM 682 C CA . THR A 1 90 ? -15.052 -10.701 8.306 1.00 94.50 90 THR A CA 1
ATOM 683 C C . THR A 1 90 ? -14.672 -9.572 9.255 1.00 94.50 90 THR A C 1
ATOM 685 O O . THR A 1 90 ? -13.623 -8.948 9.096 1.00 94.50 90 THR A O 1
ATOM 688 N N . VAL A 1 91 ? -15.492 -9.342 10.281 1.00 93.62 91 VAL A N 1
ATOM 689 C CA . VAL A 1 91 ? -15.260 -8.292 11.281 1.00 93.62 91 VAL A CA 1
ATOM 690 C C . VAL A 1 91 ? -14.844 -8.915 12.609 1.00 93.62 91 VAL A C 1
ATOM 692 O O . VAL A 1 91 ? -15.589 -9.691 13.203 1.00 93.62 91 VAL A O 1
ATOM 695 N N . ALA A 1 92 ? -13.658 -8.546 13.095 1.00 94.50 92 ALA A N 1
ATOM 696 C CA . ALA A 1 92 ? -13.188 -8.890 14.433 1.00 94.50 92 ALA A CA 1
ATOM 697 C C . ALA A 1 92 ? -13.386 -7.693 15.373 1.00 94.50 92 ALA A C 1
ATOM 699 O O . ALA A 1 92 ? -12.855 -6.610 15.129 1.00 94.50 92 ALA A O 1
ATOM 700 N N . LEU A 1 93 ? -14.143 -7.891 16.453 1.00 93.38 93 LEU A N 1
ATOM 701 C CA . LEU A 1 93 ? -14.422 -6.857 17.449 1.00 93.38 93 LEU A CA 1
ATOM 702 C C . LEU A 1 93 ? -13.617 -7.095 18.725 1.00 93.38 93 LEU A C 1
ATOM 704 O O . LEU A 1 93 ? -13.467 -8.227 19.182 1.00 93.38 93 LEU A O 1
ATOM 708 N N . LEU A 1 94 ? -13.152 -6.003 19.329 1.00 91.81 94 LEU A N 1
ATOM 709 C CA . LEU A 1 94 ? -12.496 -5.999 20.630 1.00 91.81 94 LEU A CA 1
ATOM 710 C C . LEU A 1 94 ? -13.061 -4.854 21.475 1.00 91.81 94 LEU A C 1
ATOM 712 O O . LEU A 1 94 ? -13.020 -3.695 21.064 1.00 91.81 94 LEU A O 1
ATOM 716 N N . ALA A 1 95 ? -13.551 -5.178 22.670 1.00 90.62 95 ALA A N 1
ATOM 717 C CA . ALA A 1 95 ? -13.944 -4.197 23.673 1.00 90.62 95 ALA A CA 1
ATOM 718 C C . ALA A 1 95 ? -12.805 -4.010 24.685 1.00 90.62 95 ALA A C 1
ATOM 720 O O . ALA A 1 95 ? -12.266 -4.986 25.205 1.00 90.62 95 ALA A O 1
ATOM 721 N N . VAL A 1 96 ? -12.440 -2.757 24.964 1.00 89.88 96 VAL A N 1
ATOM 722 C CA . VAL A 1 96 ? -11.350 -2.400 25.886 1.00 89.88 96 VAL A CA 1
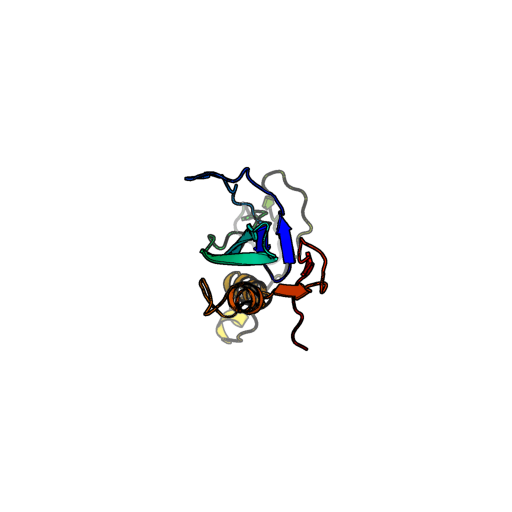ATOM 723 C C . VAL A 1 96 ? -11.828 -1.290 26.815 1.00 89.88 96 VAL A C 1
ATOM 725 O O . VAL A 1 96 ? -12.437 -0.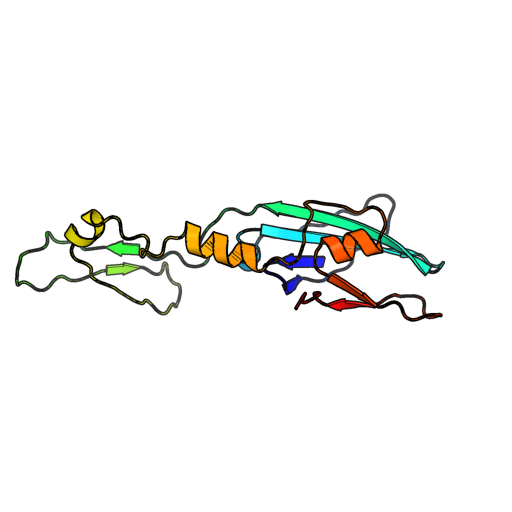323 26.355 1.00 89.88 96 VAL A O 1
ATOM 728 N N . ASP A 1 97 ? -11.534 -1.401 28.111 1.00 91.06 97 ASP A N 1
ATOM 729 C CA . ASP A 1 97 ? -11.787 -0.316 29.062 1.00 91.06 97 ASP A CA 1
ATOM 730 C C . ASP A 1 97 ? -10.901 0.897 28.730 1.00 91.06 97 ASP A C 1
ATOM 732 O O . ASP A 1 97 ? -9.693 0.774 28.499 1.00 91.06 97 ASP A O 1
ATOM 736 N N . LYS A 1 98 ? -11.497 2.095 28.718 1.00 89.31 98 LYS A N 1
ATOM 737 C CA . LYS A 1 98 ? -10.809 3.342 28.372 1.00 89.31 98 LYS A CA 1
ATOM 738 C C . LYS A 1 98 ? -9.580 3.610 29.250 1.00 89.31 98 LYS A C 1
ATOM 740 O O . LYS A 1 98 ? -8.628 4.222 28.762 1.00 89.31 98 LYS A O 1
ATOM 745 N N . ALA A 1 99 ? -9.569 3.151 30.502 1.00 90.94 99 ALA A N 1
ATOM 746 C CA . ALA A 1 99 ? -8.442 3.308 31.417 1.00 90.94 99 ALA A CA 1
ATOM 747 C C . ALA A 1 99 ? -7.146 2.671 30.880 1.00 90.94 99 ALA A C 1
ATOM 749 O O . ALA A 1 99 ? -6.067 3.218 31.113 1.00 90.94 99 ALA A O 1
ATOM 750 N N . PHE A 1 100 ? -7.231 1.595 30.084 1.00 88.75 100 PHE A N 1
ATOM 751 C CA . PHE A 1 100 ? -6.050 0.982 29.461 1.00 88.75 100 PHE A CA 1
ATOM 752 C C . PHE A 1 100 ? -5.329 1.930 28.499 1.00 88.75 100 PHE A C 1
ATOM 754 O O . PHE A 1 100 ? -4.103 1.894 28.420 1.00 88.75 100 PHE A O 1
ATOM 761 N N . TYR A 1 101 ? -6.043 2.839 27.826 1.00 84.56 101 TYR A N 1
ATOM 762 C CA . TYR A 1 101 ? -5.396 3.845 26.975 1.00 84.56 101 TYR A CA 1
ATOM 763 C C . TYR A 1 101 ? -4.571 4.859 27.783 1.00 84.56 101 TYR A C 1
ATOM 765 O O . TYR A 1 101 ? -3.660 5.479 27.237 1.00 84.56 101 TYR A O 1
ATOM 773 N N . GLY A 1 102 ? -4.840 5.006 29.085 1.00 87.44 102 GLY A N 1
ATOM 774 C CA . GLY A 1 102 ? -4.036 5.828 29.991 1.00 87.44 102 GLY A CA 1
ATOM 775 C C . GLY A 1 102 ? -2.672 5.219 30.330 1.00 87.44 102 GLY A C 1
ATOM 776 O O . GLY A 1 102 ? -1.759 5.954 30.700 1.00 87.44 102 GLY A O 1
ATOM 777 N N . LEU A 1 103 ? -2.505 3.903 30.154 1.00 86.81 103 LEU A N 1
ATOM 778 C CA . LEU A 1 103 ? -1.260 3.189 30.463 1.00 86.81 103 LEU A CA 1
ATOM 779 C C . LEU A 1 103 ? -0.147 3.437 29.433 1.00 86.81 103 LEU A C 1
ATOM 781 O O . LEU A 1 103 ? 0.981 3.015 29.666 1.00 86.81 103 LEU A O 1
ATOM 785 N N . LYS A 1 104 ? -0.450 4.105 28.306 1.00 78.12 104 LYS A N 1
ATOM 786 C CA . LYS A 1 104 ? 0.488 4.353 27.192 1.00 78.12 104 LYS A CA 1
ATOM 787 C C . LYS A 1 104 ? 1.237 3.093 26.736 1.00 78.12 104 LYS A C 1
ATOM 789 O O . LYS A 1 104 ? 2.395 3.160 26.343 1.00 78.12 104 LYS A O 1
ATOM 794 N N . ALA A 1 105 ? 0.582 1.939 26.806 1.00 75.12 105 ALA A N 1
ATOM 795 C CA . ALA A 1 105 ? 1.111 0.734 26.198 1.00 75.12 105 ALA A CA 1
ATOM 796 C C . ALA A 1 105 ? 1.061 0.903 24.668 1.00 75.12 105 ALA A C 1
ATOM 798 O O . ALA A 1 105 ? -0.003 1.162 24.106 1.00 75.12 105 ALA A O 1
ATOM 799 N N . ASP A 1 106 ? 2.200 0.748 23.989 1.00 73.56 106 ASP A N 1
ATOM 800 C CA . ASP A 1 106 ? 2.320 0.820 22.522 1.00 73.56 106 ASP A CA 1
ATOM 801 C C . ASP A 1 106 ? 1.790 -0.458 21.833 1.00 73.56 106 ASP A C 1
ATOM 803 O O . ASP A 1 106 ? 2.365 -0.974 20.878 1.00 73.56 106 ASP A O 1
ATOM 807 N N . ASN A 1 107 ? 0.683 -1.009 22.336 1.00 79.25 107 ASN A N 1
ATOM 808 C CA . ASN A 1 107 ? 0.095 -2.274 21.889 1.00 79.25 107 ASN A CA 1
ATOM 809 C C . ASN A 1 107 ? -1.204 -2.101 21.084 1.00 79.25 107 ASN A C 1
ATOM 811 O O . ASN A 1 107 ? -1.790 -3.089 20.642 1.00 79.25 107 ASN A O 1
ATOM 815 N N . LYS A 1 108 ? -1.676 -0.865 20.884 1.00 86.25 108 LYS A N 1
ATOM 816 C CA . LYS A 1 108 ? -2.848 -0.586 20.049 1.00 86.25 108 LYS A CA 1
ATOM 817 C C . LYS A 1 108 ? -2.465 -0.687 18.576 1.00 86.25 108 LYS A C 1
ATOM 819 O O . LYS A 1 108 ? -1.686 0.135 18.108 1.00 86.25 108 LYS A O 1
ATOM 824 N N . LEU A 1 109 ? -3.087 -1.613 17.845 1.00 89.62 109 LEU A N 1
ATOM 825 C CA . LEU A 1 109 ? -2.986 -1.659 16.388 1.00 89.62 109 LEU A CA 1
ATOM 826 C C . LEU A 1 109 ? -3.629 -0.403 15.775 1.00 89.62 109 LEU A C 1
ATOM 828 O O . LEU A 1 109 ? -4.777 -0.061 16.067 1.00 89.62 109 LEU A O 1
ATOM 832 N N . THR A 1 110 ? -2.884 0.288 14.921 1.00 91.25 110 THR A N 1
ATOM 833 C CA . THR A 1 110 ? -3.322 1.499 14.215 1.00 91.25 110 THR A CA 1
ATOM 834 C C . THR A 1 110 ? -3.229 1.310 12.706 1.00 91.25 110 THR A C 1
ATOM 836 O O . THR A 1 110 ? -2.387 0.556 12.225 1.00 91.25 110 THR A O 1
ATOM 839 N N . ALA A 1 111 ? -4.034 2.057 11.944 1.00 92.88 111 ALA A N 1
ATOM 840 C CA . ALA A 1 111 ? -3.939 2.067 10.482 1.00 92.88 111 ALA A CA 1
ATOM 841 C C . ALA A 1 111 ? -2.511 2.393 10.005 1.00 92.88 111 ALA A C 1
ATOM 843 O O . ALA A 1 111 ? -1.978 1.709 9.141 1.00 92.88 111 ALA A O 1
ATOM 844 N N . LYS A 1 112 ? -1.838 3.354 10.656 1.00 93.25 112 LYS A N 1
ATOM 845 C CA . LYS A 1 112 ? -0.436 3.690 10.369 1.00 93.25 112 LYS A CA 1
ATOM 846 C C . LYS A 1 112 ? 0.503 2.490 10.534 1.00 93.25 112 LYS A C 1
ATOM 848 O O . LYS A 1 112 ? 1.383 2.304 9.704 1.00 93.25 112 LYS A O 1
ATOM 853 N N . GLN A 1 113 ? 0.344 1.684 11.587 1.00 94.44 113 GLN A N 1
ATOM 854 C CA . GLN A 1 113 ? 1.155 0.471 11.753 1.00 94.44 113 GLN A CA 1
ATOM 855 C C . GLN A 1 113 ? 0.862 -0.556 10.658 1.00 94.44 113 GLN A C 1
ATOM 857 O O . GLN A 1 113 ? 1.802 -1.162 10.154 1.00 94.44 113 GLN A O 1
ATOM 862 N N . VAL A 1 114 ? -0.403 -0.723 10.256 1.00 95.56 114 VAL A N 1
ATOM 863 C CA . VAL A 1 114 ? -0.775 -1.619 9.149 1.00 95.56 114 VAL A CA 1
ATOM 864 C C . VAL A 1 114 ? -0.105 -1.168 7.849 1.00 95.56 114 VAL A C 1
ATOM 866 O O . VAL A 1 114 ? 0.651 -1.945 7.272 1.00 95.56 114 VAL A O 1
ATOM 869 N N . PHE A 1 115 ? -0.275 0.092 7.437 1.00 97.12 115 PHE A N 1
ATOM 870 C CA . PHE A 1 115 ? 0.329 0.608 6.201 1.00 97.12 115 PHE A CA 1
ATOM 871 C C . PHE A 1 115 ? 1.860 0.629 6.256 1.00 97.12 115 PHE A C 1
ATOM 873 O O . PHE A 1 115 ? 2.509 0.222 5.297 1.00 97.12 115 PHE A O 1
ATOM 880 N N . SER A 1 116 ? 2.461 0.983 7.396 1.00 95.81 116 SER A N 1
ATOM 881 C CA . SER A 1 116 ? 3.916 0.895 7.580 1.00 95.81 116 SER A CA 1
ATOM 882 C C . SER A 1 116 ? 4.430 -0.544 7.489 1.00 95.81 116 SER A C 1
ATOM 884 O O . SER A 1 116 ? 5.527 -0.767 6.982 1.00 95.81 116 SER A O 1
ATOM 886 N N . THR A 1 117 ? 3.659 -1.523 7.965 1.00 96.38 117 THR A N 1
ATOM 887 C CA . THR A 1 117 ? 4.008 -2.944 7.825 1.00 96.38 117 THR A CA 1
ATOM 888 C C . THR A 1 117 ? 3.853 -3.383 6.371 1.00 96.38 117 THR A C 1
ATOM 890 O O . THR A 1 117 ? 4.747 -4.030 5.838 1.00 96.38 117 THR A O 1
ATOM 893 N N . MET A 1 118 ? 2.783 -2.966 5.686 1.00 96.44 118 MET A N 1
ATOM 894 C CA . MET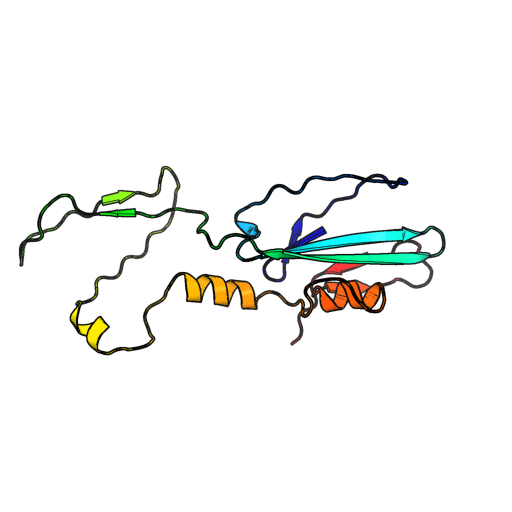 A 1 118 ? 2.588 -3.222 4.253 1.00 96.44 118 MET A CA 1
ATOM 895 C C . MET A 1 118 ? 3.736 -2.650 3.408 1.00 96.44 118 MET A C 1
ATOM 897 O O . MET A 1 118 ? 4.254 -3.341 2.534 1.00 96.44 118 MET A O 1
ATOM 901 N N . ALA A 1 119 ? 4.174 -1.424 3.706 1.00 96.06 119 ALA A N 1
ATOM 902 C CA . ALA A 1 119 ? 5.324 -0.778 3.075 1.00 96.06 119 ALA A CA 1
ATOM 903 C C . ALA A 1 119 ? 6.622 -1.582 3.242 1.00 96.06 119 ALA A C 1
ATOM 905 O O . ALA A 1 119 ? 7.431 -1.634 2.320 1.00 96.06 119 ALA A O 1
ATOM 906 N N . SER A 1 120 ? 6.809 -2.242 4.391 1.00 96.12 120 SER A N 1
ATOM 907 C CA . SER A 1 120 ? 8.019 -3.027 4.672 1.00 96.12 120 SER A CA 1
ATOM 908 C C . SER A 1 120 ? 8.184 -4.270 3.787 1.00 96.12 120 SER A C 1
ATOM 910 O O . SER A 1 120 ? 9.277 -4.825 3.725 1.00 96.12 120 SER A O 1
ATOM 912 N N . TYR A 1 121 ? 7.129 -4.686 3.075 1.00 96.00 121 TYR A N 1
ATOM 913 C CA . TYR A 1 121 ? 7.202 -5.768 2.089 1.00 96.00 121 TYR A CA 1
ATOM 914 C C . TYR A 1 121 ? 7.765 -5.319 0.732 1.00 96.00 121 TYR A C 1
ATOM 916 O O . TYR A 1 121 ? 8.032 -6.172 -0.116 1.00 96.00 121 TYR A O 1
ATOM 924 N N . ASP A 1 122 ? 7.928 -4.015 0.475 1.00 95.56 122 ASP A N 1
ATOM 925 C CA . ASP A 1 122 ? 8.655 -3.573 -0.717 1.00 95.56 122 ASP A CA 1
ATOM 926 C C . ASP A 1 122 ? 10.136 -3.934 -0.604 1.00 95.56 122 ASP A C 1
ATOM 928 O O . ASP A 1 122 ? 10.796 -3.638 0.388 1.00 95.56 122 ASP A O 1
ATOM 932 N N . LEU A 1 123 ? 10.660 -4.566 -1.650 1.00 94.81 123 LEU A N 1
ATOM 933 C CA . LEU A 1 123 ? 12.053 -5.007 -1.701 1.00 94.81 123 LEU A CA 1
ATOM 934 C C . LEU A 1 123 ? 12.950 -4.014 -2.449 1.00 94.81 123 LEU A C 1
ATOM 936 O O . LEU A 1 123 ? 14.166 -4.206 -2.506 1.00 94.81 123 LEU A O 1
ATOM 940 N N . GLY A 1 124 ? 12.369 -2.970 -3.047 1.00 93.81 124 GLY A N 1
ATOM 941 C CA . GLY A 1 124 ? 13.134 -1.912 -3.688 1.00 93.81 124 GLY A CA 1
ATOM 942 C C . GLY A 1 124 ? 13.779 -0.951 -2.686 1.00 93.81 124 GLY A C 1
ATOM 943 O O . GLY A 1 124 ? 13.309 -0.762 -1.569 1.00 93.81 124 GLY A O 1
ATOM 944 N N . CYS A 1 125 ? 14.886 -0.333 -3.090 1.00 91.94 125 CYS A N 1
ATOM 945 C CA . CYS A 1 125 ? 15.725 0.510 -2.233 1.00 91.94 125 CYS A CA 1
ATOM 946 C C . CYS A 1 125 ? 15.819 1.969 -2.710 1.00 91.94 125 CYS A C 1
ATOM 948 O O . CYS A 1 125 ? 16.307 2.820 -1.968 1.00 91.94 125 CYS A O 1
ATOM 950 N N . THR A 1 126 ? 15.385 2.276 -3.936 1.00 92.06 126 THR A N 1
ATOM 951 C CA . THR A 1 126 ? 15.454 3.629 -4.521 1.00 92.06 126 THR A CA 1
ATOM 952 C C . THR A 1 126 ? 14.072 4.117 -4.944 1.00 92.06 126 THR A C 1
ATOM 954 O O . THR A 1 126 ? 13.158 3.318 -5.114 1.00 92.06 126 THR A O 1
ATOM 957 N N . TYR A 1 127 ? 13.889 5.425 -5.122 1.00 92.12 127 TYR A N 1
ATOM 958 C CA . TYR A 1 127 ? 12.628 5.973 -5.640 1.00 92.12 127 TYR A CA 1
ATOM 959 C C . TYR A 1 127 ? 12.513 5.879 -7.166 1.00 92.12 127 TYR A C 1
ATOM 961 O O . TYR A 1 127 ? 11.411 5.924 -7.704 1.00 92.12 127 TYR A O 1
ATOM 969 N N . SER A 1 128 ? 13.636 5.787 -7.879 1.00 92.06 128 SER A N 1
ATOM 970 C CA . SER A 1 128 ? 13.660 5.768 -9.339 1.00 92.06 128 SER A CA 1
ATOM 971 C C . SER A 1 128 ? 15.033 5.343 -9.860 1.00 92.06 128 SER A C 1
ATOM 973 O O . SER A 1 128 ? 16.030 5.452 -9.138 1.00 92.06 128 SER A O 1
ATOM 975 N N . GLY A 1 129 ? 15.067 4.900 -11.118 1.00 88.00 129 GLY A N 1
ATOM 976 C CA . GLY A 1 129 ? 16.285 4.753 -11.905 1.00 88.00 129 GLY A CA 1
ATOM 977 C C . GLY A 1 129 ? 17.313 3.766 -11.353 1.00 88.00 129 GLY A C 1
ATOM 978 O O . GLY A 1 129 ? 17.008 2.859 -10.580 1.00 88.00 129 GLY A O 1
ATOM 979 N N . GLY A 1 130 ? 18.545 3.934 -11.825 1.00 86.38 130 GLY A N 1
ATOM 980 C CA . GLY A 1 130 ? 19.710 3.114 -11.509 1.00 86.38 130 GLY A CA 1
ATOM 981 C C . GLY A 1 130 ? 20.900 3.542 -12.370 1.00 86.38 130 GLY A C 1
ATOM 982 O O . GLY A 1 130 ? 20.728 4.244 -13.365 1.00 86.38 130 GLY A O 1
ATOM 983 N N . SER A 1 131 ? 22.115 3.139 -11.994 1.00 88.00 131 SER A N 1
ATOM 984 C CA . SER A 1 131 ? 23.331 3.442 -12.772 1.00 88.00 131 SER A CA 1
ATOM 985 C C . SER A 1 131 ? 23.358 2.763 -14.141 1.00 88.00 131 SER A C 1
ATOM 987 O O . SER A 1 131 ? 24.054 3.216 -15.045 1.00 88.00 131 SER A O 1
ATOM 989 N N . ASP A 1 132 ? 22.620 1.664 -14.273 1.00 90.50 132 ASP A N 1
ATOM 990 C CA . ASP A 1 132 ? 22.502 0.850 -15.472 1.00 90.50 132 ASP A CA 1
ATOM 991 C C . ASP A 1 132 ? 21.162 0.077 -15.451 1.00 90.50 132 ASP A C 1
ATOM 993 O O . ASP A 1 132 ? 20.497 0.011 -14.409 1.00 90.50 132 ASP A O 1
ATOM 997 N N . PRO A 1 133 ? 20.740 -0.524 -16.578 1.00 89.06 133 PRO A N 1
ATOM 998 C CA . PRO A 1 133 ? 19.451 -1.207 -16.686 1.00 89.06 133 PRO A CA 1
ATOM 999 C C . PRO A 1 133 ? 19.263 -2.375 -15.707 1.00 89.06 133 PRO A C 1
ATOM 1001 O O . PRO A 1 133 ? 18.141 -2.630 -15.267 1.00 89.06 133 PRO A O 1
ATOM 1004 N N . ALA A 1 134 ? 20.331 -3.095 -15.351 1.00 88.25 134 ALA A N 1
ATOM 1005 C CA . ALA A 1 134 ? 20.239 -4.175 -14.372 1.00 88.25 134 ALA A CA 1
ATOM 1006 C C . ALA A 1 134 ? 20.050 -3.596 -12.966 1.00 88.25 134 ALA A C 1
ATOM 1008 O O . ALA A 1 134 ? 19.193 -4.070 -12.216 1.00 88.25 134 ALA A O 1
ATOM 1009 N N . LYS A 1 135 ? 20.786 -2.528 -12.640 1.00 91.12 135 LYS A N 1
ATOM 1010 C CA . LYS A 1 135 ? 20.664 -1.790 -11.382 1.00 91.12 135 LYS A CA 1
ATOM 1011 C C . LYS A 1 135 ? 19.257 -1.229 -11.184 1.00 91.12 135 LYS A C 1
ATOM 1013 O O . LYS A 1 135 ? 18.735 -1.362 -10.087 1.00 91.12 135 L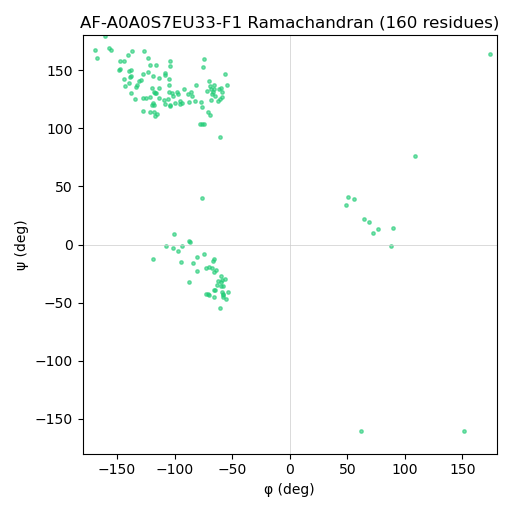YS A O 1
ATOM 1018 N N . VAL A 1 136 ? 18.618 -0.699 -12.231 1.00 93.31 136 VAL A N 1
ATOM 1019 C CA . VAL A 1 136 ? 17.215 -0.236 -12.181 1.00 93.31 136 VAL A CA 1
ATOM 1020 C C . VAL A 1 136 ? 16.282 -1.344 -11.693 1.00 93.31 136 VAL A C 1
ATOM 1022 O O . VAL A 1 136 ? 15.439 -1.121 -10.827 1.00 93.31 136 VAL A O 1
ATOM 1025 N N . LEU A 1 137 ? 16.421 -2.552 -12.246 1.00 92.12 137 LEU A N 1
ATOM 1026 C CA . LEU A 1 137 ? 15.560 -3.677 -11.885 1.00 92.12 137 LEU A CA 1
ATOM 1027 C C . LEU A 1 137 ? 15.854 -4.175 -10.466 1.00 92.12 137 LEU A C 1
ATOM 1029 O O . LEU A 1 137 ? 14.920 -4.412 -9.703 1.00 92.12 137 LEU A O 1
ATOM 1033 N N . VAL A 1 138 ? 17.132 -4.293 -10.100 1.00 92.56 138 VAL A N 1
ATOM 1034 C CA . VAL A 1 138 ? 17.553 -4.742 -8.763 1.00 92.56 138 VAL A CA 1
ATOM 1035 C C . VAL A 1 138 ? 17.146 -3.744 -7.682 1.00 92.56 138 VAL A C 1
ATOM 1037 O O . VAL A 1 138 ? 16.585 -4.144 -6.664 1.00 92.56 138 VAL A O 1
ATOM 1040 N N . ASP A 1 139 ? 17.357 -2.449 -7.911 1.00 94.38 139 ASP A N 1
ATOM 1041 C CA . ASP A 1 139 ? 16.997 -1.392 -6.963 1.00 94.38 139 ASP A CA 1
ATOM 1042 C C . ASP A 1 139 ? 15.476 -1.207 -6.855 1.00 94.38 139 ASP A C 1
ATOM 1044 O O . ASP A 1 139 ? 14.990 -0.699 -5.845 1.00 94.38 139 ASP A O 1
ATOM 1048 N N . ALA A 1 140 ? 14.714 -1.682 -7.844 1.00 94.50 140 ALA A N 1
ATOM 1049 C CA . ALA A 1 140 ? 13.262 -1.805 -7.777 1.00 94.50 140 ALA A CA 1
ATOM 1050 C C . ALA A 1 140 ? 12.775 -3.126 -7.140 1.00 94.50 140 ALA A C 1
ATOM 1052 O O . ALA A 1 140 ? 11.568 -3.341 -7.080 1.00 94.50 140 ALA A O 1
ATOM 1053 N N . GLY A 1 141 ? 13.670 -4.003 -6.666 1.00 93.19 141 GLY A N 1
ATOM 1054 C CA . GLY A 1 141 ? 13.322 -5.255 -5.979 1.00 93.19 141 GLY A CA 1
ATOM 1055 C C . GLY A 1 141 ? 13.150 -6.479 -6.892 1.00 93.19 141 GLY A C 1
ATOM 1056 O O . GLY A 1 141 ? 12.605 -7.498 -6.466 1.00 93.19 141 GLY A O 1
ATOM 1057 N N . LEU A 1 142 ? 13.594 -6.423 -8.151 1.00 92.19 142 LEU A N 1
ATOM 1058 C CA . LEU A 1 142 ? 13.482 -7.525 -9.115 1.00 92.19 142 LEU A CA 1
ATOM 1059 C C . LEU A 1 142 ? 14.806 -8.267 -9.337 1.00 92.19 142 LEU A C 1
ATOM 1061 O O . LEU A 1 142 ? 15.894 -7.734 -9.149 1.00 92.19 142 LEU A O 1
ATOM 1065 N N . SER A 1 143 ? 14.698 -9.511 -9.810 1.00 87.56 143 SER A N 1
ATOM 1066 C CA . SER A 1 143 ? 15.822 -10.273 -10.371 1.00 87.56 143 SER A CA 1
ATOM 1067 C C . SER A 1 143 ? 15.723 -10.346 -11.892 1.00 87.56 143 SER A C 1
ATOM 1069 O O . SER A 1 143 ? 14.688 -10.736 -12.446 1.00 87.56 143 SER A O 1
ATOM 1071 N N . LEU A 1 144 ? 16.825 -10.037 -12.575 1.00 80.44 144 LEU A N 1
ATOM 1072 C CA . LEU A 1 144 ? 16.955 -10.188 -14.021 1.00 80.44 144 LEU A CA 1
ATOM 1073 C C . LEU A 1 144 ? 17.753 -11.452 -14.344 1.00 80.44 144 LEU A C 1
ATOM 1075 O O . LEU A 1 144 ? 18.867 -11.629 -13.859 1.00 80.44 144 LEU A O 1
ATOM 1079 N N . LEU A 1 145 ? 17.204 -12.305 -15.209 1.00 79.19 145 LEU A N 1
ATOM 1080 C CA . LEU A 1 145 ? 17.923 -13.451 -15.751 1.00 79.19 145 LEU A CA 1
ATOM 1081 C C . LEU A 1 145 ? 18.039 -13.301 -17.267 1.00 79.19 145 LEU A C 1
ATOM 1083 O O . LEU A 1 145 ? 17.059 -13.331 -18.017 1.00 79.19 145 LEU A O 1
ATOM 1087 N N . LEU A 1 146 ? 19.281 -13.135 -17.707 1.00 71.25 146 LEU A N 1
ATOM 1088 C CA . LEU A 1 146 ? 19.644 -13.056 -19.112 1.00 71.25 146 LEU A CA 1
ATOM 1089 C C . LEU A 1 146 ? 20.104 -14.431 -19.573 1.00 71.25 146 LEU A C 1
ATOM 1091 O O . LEU A 1 146 ? 20.956 -15.055 -18.942 1.00 71.25 146 LEU A O 1
ATOM 1095 N N . LYS A 1 147 ? 19.542 -14.913 -20.679 1.00 66.94 147 LYS A N 1
ATOM 1096 C CA . LYS A 1 147 ? 20.081 -16.090 -21.354 1.00 66.94 147 LYS A CA 1
ATOM 1097 C C . LYS A 1 147 ? 21.154 -15.624 -22.335 1.00 66.94 147 LYS A C 1
ATOM 1099 O O . LYS A 1 147 ? 20.822 -14.832 -23.218 1.00 66.94 147 LYS A O 1
ATOM 1104 N N . PRO A 1 148 ? 22.405 -16.101 -22.230 1.00 55.56 148 PRO A N 1
ATOM 1105 C CA . PRO A 1 148 ? 23.395 -15.818 -23.259 1.00 55.56 148 PRO A CA 1
ATOM 1106 C C . PRO A 1 148 ? 22.895 -16.362 -24.609 1.00 55.56 148 PRO A C 1
ATOM 1108 O O . PRO A 1 148 ? 22.380 -17.479 -24.682 1.00 55.56 148 PRO A O 1
ATOM 1111 N N . ASN A 1 149 ? 23.020 -15.552 -25.665 1.00 52.34 149 ASN A N 1
ATOM 1112 C CA . ASN A 1 149 ? 22.639 -15.860 -27.053 1.00 52.34 149 ASN A CA 1
ATOM 1113 C C . ASN A 1 149 ? 21.139 -16.086 -27.340 1.00 52.34 149 ASN A C 1
ATOM 1115 O O . ASN A 1 149 ? 20.802 -16.684 -28.363 1.00 52.34 149 ASN A O 1
ATOM 1119 N N . GLN A 1 150 ? 20.224 -15.583 -26.503 1.00 50.66 150 GLN A N 1
ATOM 1120 C CA . GLN A 1 150 ? 18.818 -15.415 -26.897 1.00 50.66 150 GLN A CA 1
ATOM 1121 C C . GLN A 1 150 ? 18.419 -13.935 -26.833 1.00 50.66 150 GLN A C 1
ATOM 1123 O O . GLN A 1 150 ? 18.508 -13.347 -25.754 1.00 50.66 150 GLN A O 1
ATOM 1128 N N . PRO A 1 151 ? 17.949 -13.325 -27.939 1.00 49.84 151 PRO A N 1
ATOM 1129 C CA . PRO A 1 151 ? 17.310 -12.019 -27.861 1.00 49.84 151 PRO A CA 1
ATOM 1130 C C . PRO A 1 151 ? 16.044 -12.146 -27.000 1.00 49.84 151 PRO A C 1
ATOM 1132 O O . PRO A 1 151 ? 15.182 -12.983 -27.270 1.00 49.84 151 PRO A O 1
ATOM 1135 N N . GLY A 1 152 ? 15.956 -11.347 -25.937 1.00 54.22 152 GLY A N 1
ATOM 1136 C CA . GLY A 1 152 ? 14.864 -11.365 -24.966 1.00 54.22 152 GLY A CA 1
ATOM 1137 C C . GLY A 1 152 ? 15.282 -11.935 -23.610 1.00 54.22 152 GLY A C 1
ATOM 1138 O O . GLY A 1 152 ? 14.921 -13.057 -23.251 1.00 54.22 152 GLY A O 1
ATOM 1139 N N . GLY A 1 153 ? 16.011 -11.140 -22.821 1.00 52.75 153 GLY A N 1
ATOM 1140 C CA . GLY A 1 153 ? 16.174 -11.392 -21.388 1.00 52.75 153 GLY A CA 1
ATOM 1141 C C . GLY A 1 153 ? 14.812 -11.517 -20.695 1.00 52.75 153 GLY A C 1
ATOM 1142 O O . GLY A 1 153 ? 13.892 -10.748 -20.981 1.00 52.75 153 GLY A O 1
ATOM 1143 N N . LYS A 1 154 ? 14.654 -12.494 -19.795 1.00 56.16 154 LYS A N 1
ATOM 1144 C CA . LYS A 1 154 ? 13.388 -12.715 -19.084 1.00 56.16 154 LYS A CA 1
ATOM 1145 C C . LYS A 1 154 ? 13.523 -12.187 -17.660 1.00 56.16 154 LYS A C 1
ATOM 1147 O O . LYS A 1 154 ? 14.352 -12.658 -16.887 1.00 56.16 154 LYS A O 1
ATOM 1152 N N . ILE A 1 155 ? 12.679 -11.229 -17.292 1.00 60.97 155 ILE A N 1
ATOM 1153 C CA . ILE A 1 155 ? 12.516 -10.838 -15.888 1.00 60.97 155 ILE A CA 1
ATOM 1154 C C . ILE A 1 155 ? 11.793 -11.997 -15.198 1.00 60.97 155 ILE A C 1
ATOM 1156 O O . ILE A 1 155 ? 10.666 -12.332 -15.575 1.00 60.97 155 ILE A O 1
ATOM 1160 N N . LEU A 1 156 ? 12.473 -12.672 -14.267 1.00 56.50 156 LEU A N 1
ATOM 1161 C CA . LEU A 1 156 ? 11.997 -13.942 -13.709 1.00 56.50 156 LEU A CA 1
ATOM 1162 C C . LEU A 1 156 ? 11.204 -13.787 -12.409 1.00 56.50 156 LEU A C 1
ATOM 1164 O O . LEU A 1 156 ? 10.466 -14.704 -12.059 1.00 56.50 156 LEU A O 1
ATOM 1168 N N . GLY A 1 157 ? 11.276 -12.631 -11.749 1.00 65.00 157 GLY A N 1
ATOM 1169 C CA . GLY A 1 157 ? 10.434 -12.346 -10.593 1.00 65.00 157 GLY A CA 1
ATOM 1170 C C . GLY A 1 157 ? 11.067 -11.378 -9.606 1.00 65.00 157 GLY A C 1
ATOM 1171 O O . GLY A 1 157 ? 11.988 -10.629 -9.936 1.00 65.00 157 GLY A O 1
ATOM 1172 N N . VAL A 1 158 ? 10.539 -11.407 -8.389 1.00 65.94 158 VAL A N 1
ATOM 1173 C CA . VAL A 1 158 ? 10.926 -10.524 -7.291 1.00 65.94 158 VAL A CA 1
ATOM 1174 C C . VAL A 1 158 ? 12.087 -11.149 -6.511 1.00 65.94 158 VAL A C 1
ATOM 1176 O O . VAL A 1 158 ? 12.032 -12.327 -6.144 1.00 65.94 158 VAL A O 1
ATOM 1179 N N . HIS A 1 159 ? 13.150 -10.374 -6.280 1.00 62.69 159 HIS A N 1
ATOM 1180 C CA . HIS A 1 159 ? 14.338 -10.834 -5.561 1.00 62.69 159 HIS A CA 1
ATOM 1181 C C . HIS A 1 159 ? 14.064 -10.895 -4.054 1.00 62.69 159 HIS A C 1
ATOM 1183 O O . HIS A 1 159 ? 14.111 -9.872 -3.377 1.00 62.69 159 HIS A O 1
ATOM 1189 N N . HIS A 1 160 ? 13.860 -12.088 -3.496 1.00 52.38 160 HIS A N 1
ATOM 1190 C CA . HIS A 1 160 ? 13.842 -12.255 -2.042 1.00 52.38 160 HIS A CA 1
ATOM 1191 C C . HIS A 1 160 ? 15.285 -12.178 -1.527 1.00 52.38 160 HIS A C 1
ATOM 1193 O O . HIS A 1 160 ? 16.059 -13.117 -1.707 1.00 52.38 160 HIS A O 1
ATOM 1199 N N . LYS A 1 161 ? 15.680 -11.049 -0.927 1.00 47.47 161 LYS A N 1
ATOM 1200 C CA . LYS A 1 161 ? 16.880 -11.028 -0.078 1.00 47.47 161 LYS A CA 1
ATOM 1201 C C . LYS A 1 161 ? 16.544 -11.843 1.175 1.00 47.47 161 LYS A C 1
ATOM 1203 O O . LYS A 1 161 ? 15.666 -11.431 1.926 1.00 47.47 161 LYS A O 1
ATOM 1208 N N . MET A 1 162 ? 17.174 -13.011 1.327 1.00 34.31 162 MET A N 1
ATOM 1209 C CA . MET A 1 162 ? 17.233 -13.719 2.613 1.00 34.31 162 MET A CA 1
ATOM 1210 C C . MET A 1 162 ? 18.149 -12.970 3.574 1.00 34.31 162 MET A C 1
ATOM 1212 O O . MET A 1 162 ? 19.150 -12.394 3.082 1.00 34.31 162 MET A O 1
#

InterPro domains:
  IPR011625 Alpha-2-macroglobulin, bait region domain [PF07703] (1-103)
  IPR011625 Alpha-2-macroglobulin, bait region domain [SM01359] (1-103)
  IPR050473 Alpha-2-macroglobulin/Complement system [PTHR11412] (1-144)

Solvent-accessible surface area (backbone atoms only — not comparable to full-atom values): 10384 Å² total; per-residue (Å²): 60,36,36,26,60,56,36,81,78,44,78,74,86,77,77,88,60,99,75,71,88,86,86,81,85,88,53,66,79,32,50,39,32,30,34,44,40,50,72,49,77,47,96,88,63,49,64,48,46,41,36,41,58,45,86,38,77,85,65,71,84,71,60,76,46,80,48,62,93,66,86,88,51,91,98,51,93,79,74,73,47,76,45,44,84,92,54,91,78,91,83,87,86,83,91,76,67,71,71,60,70,73,68,69,64,94,75,73,88,45,71,66,56,52,45,55,53,47,51,66,43,43,57,41,80,57,62,51,40,56,98,43,41,67,44,15,41,42,34,59,16,31,37,82,47,72,54,88,97,46,87,73,62,44,77,76,48,65,46,80,81,127

Mean predicted aligned error: 6.93 Å

Radius of gyration: 22.96 Å; Cα contacts (8 Å, |Δi|>4): 233; chains: 1; bounding box: 52×25×64 Å

Organism: NCBI:txid188132

Nearest PDB structures (foldseek):
  3hrz-assembly1_A  TM=9.081E-01  e=7.148E-09  Naja kaouthia
  3frp-assembly1_A  TM=8.915E-01  e=1.450E-08  Naja kaouthia
  3hs0-assembly2_A  TM=9.033E-01  e=7.127E-08  Naja kaouthia
  2qki-assembly1_A  TM=8.236E-01  e=1.731E-08  Homo sapiens
  3hs0-assembly1_F  TM=8.963E-01  e=2.185E-07  Naja kaouthia